Protein AF-A0A813DG06-F1 (afdb_monomer)

Organism: Polarella glacialis (NCBI:txid89957)

Secondary structure (DSSP, 8-state):
-----SHHHHHHHHHHHHHHHHHHHHHHHHHHHHT-GGGS-HHHHHHHHTHHHHHHHHHHHHHHHHH-----S----S-------------------------PPP----HHHHHHHHHHHHHHHHHHHHHHHHHHHTS-------

Solvent-accessible surface area (backbone atoms only — not comparable to full-atom values): 9527 Å² total; per-residue (Å²): 142,89,87,87,78,77,72,63,62,61,56,46,53,53,44,51,54,48,42,54,52,46,52,51,51,49,53,50,36,50,59,46,52,76,72,39,66,89,80,46,54,73,71,55,44,51,51,49,67,41,43,67,57,51,55,49,51,40,53,51,43,52,52,29,62,74,67,74,50,76,80,68,94,75,72,99,71,90,76,81,82,77,82,79,83,83,92,78,88,92,84,88,88,82,85,92,82,81,89,78,89,71,81,73,78,74,85,71,78,51,69,67,58,56,51,56,50,50,53,52,51,53,54,51,51,53,50,52,51,54,45,50,54,54,53,53,69,71,66,70,73,78,88,82,81,130

Structure (mmCIF, N/CA/C/O backbone):
data_AF-A0A813DG06-F1
#
_entry.id   AF-A0A813DG06-F1
#
loop_
_atom_site.group_PDB
_atom_site.id
_atom_site.type_symbol
_atom_site.label_atom_id
_atom_site.label_alt_id
_atom_site.label_comp_id
_atom_site.label_asym_id
_atom_site.label_entity_id
_atom_site.label_seq_id
_atom_site.pdbx_PDB_ins_code
_atom_site.Cartn_x
_atom_site.Cartn_y
_atom_site.Cartn_z
_atom_site.occupancy
_atom_site.B_iso_or_equiv
_atom_site.auth_seq_id
_atom_site.auth_comp_id
_atom_site.auth_asym_id
_atom_site.auth_atom_id
_atom_site.pdbx_PDB_model_num
ATOM 1 N N . MET A 1 1 ? 25.074 1.680 -36.022 1.00 39.75 1 MET A N 1
ATOM 2 C CA . MET A 1 1 ? 23.662 1.546 -35.608 1.00 39.75 1 MET A CA 1
ATOM 3 C C . MET A 1 1 ? 23.637 0.815 -34.276 1.00 39.75 1 MET A C 1
ATOM 5 O O . MET A 1 1 ? 23.854 -0.385 -34.266 1.00 39.75 1 MET A O 1
ATOM 9 N N . ALA A 1 2 ? 23.505 1.534 -33.162 1.00 55.31 2 ALA A N 1
ATOM 10 C CA . ALA A 1 2 ? 23.356 0.944 -31.829 1.00 55.31 2 ALA A CA 1
ATOM 11 C C . ALA A 1 2 ? 22.708 1.982 -30.901 1.00 55.31 2 ALA A C 1
ATOM 13 O O . ALA A 1 2 ? 23.395 2.685 -30.170 1.00 55.31 2 ALA A O 1
ATOM 14 N N . VAL A 1 3 ? 21.386 2.128 -30.992 1.00 54.62 3 VAL A N 1
ATOM 15 C CA . VAL A 1 3 ? 20.582 2.902 -30.033 1.00 54.62 3 VAL A CA 1
ATOM 16 C C . VAL A 1 3 ? 19.292 2.121 -29.801 1.00 54.62 3 VAL A C 1
ATOM 18 O O . VAL A 1 3 ? 18.276 2.419 -30.410 1.00 54.62 3 VAL A O 1
ATOM 21 N N . GLU A 1 4 ? 19.334 1.065 -28.983 1.00 54.94 4 GLU A N 1
ATOM 22 C CA . GLU A 1 4 ? 18.114 0.286 -28.702 1.00 54.94 4 GLU A CA 1
ATOM 23 C C . GLU A 1 4 ? 18.060 -0.350 -27.299 1.00 54.94 4 GLU A C 1
ATOM 25 O O . GLU A 1 4 ? 17.493 -1.420 -27.122 1.00 54.94 4 GLU A O 1
ATOM 30 N N . GLN A 1 5 ? 18.635 0.284 -26.264 1.00 52.06 5 GLN A N 1
ATOM 31 C CA . GLN A 1 5 ? 18.607 -0.284 -24.896 1.00 52.06 5 GLN A CA 1
ATOM 32 C C . GLN A 1 5 ? 18.259 0.674 -23.739 1.00 52.06 5 GLN A C 1
ATOM 34 O O . GLN A 1 5 ? 18.439 0.307 -22.583 1.00 52.06 5 GLN A O 1
ATOM 39 N N . GLN A 1 6 ? 17.699 1.866 -23.975 1.00 52.16 6 GLN A N 1
ATOM 40 C CA . GLN A 1 6 ? 17.366 2.784 -22.863 1.00 52.16 6 GLN A CA 1
ATOM 41 C C . GLN A 1 6 ? 15.916 2.721 -22.340 1.00 52.16 6 GLN A C 1
ATOM 43 O O . GLN A 1 6 ? 15.634 3.288 -21.289 1.00 52.16 6 GLN A O 1
ATOM 48 N N . ASN A 1 7 ? 15.002 1.971 -22.968 1.00 55.69 7 ASN A N 1
ATOM 49 C CA . ASN A 1 7 ? 13.592 1.938 -22.534 1.00 55.69 7 ASN A CA 1
ATOM 50 C C . ASN A 1 7 ? 13.269 0.959 -21.386 1.00 55.69 7 ASN A C 1
ATOM 52 O O . ASN A 1 7 ? 12.147 0.968 -20.883 1.00 55.69 7 ASN A O 1
ATOM 56 N N . GLY A 1 8 ? 14.216 0.121 -20.950 1.00 57.25 8 GLY A N 1
ATOM 57 C CA . GLY A 1 8 ? 13.973 -0.841 -19.867 1.00 57.25 8 GLY A CA 1
ATOM 58 C C . GLY A 1 8 ? 13.891 -0.197 -18.477 1.00 57.25 8 GLY A C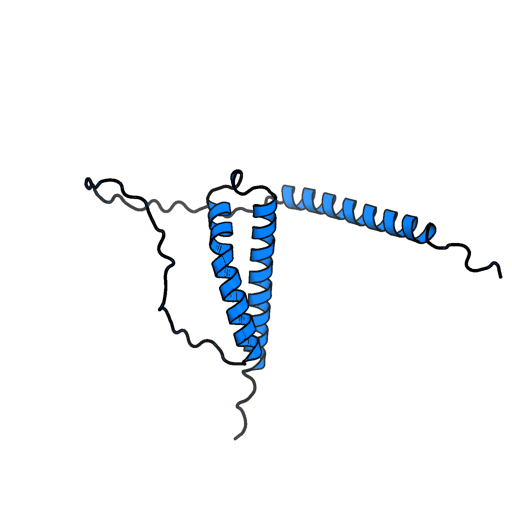 1
ATOM 59 O O . GLY A 1 8 ? 13.021 -0.552 -17.686 1.00 57.25 8 GLY A O 1
ATOM 60 N N . GLY A 1 9 ? 14.758 0.779 -18.183 1.00 62.53 9 GLY A N 1
ATOM 61 C CA . GLY A 1 9 ? 14.886 1.371 -16.842 1.00 62.53 9 GLY A CA 1
ATOM 62 C C . GLY A 1 9 ? 13.633 2.115 -16.374 1.00 62.53 9 GLY A C 1
ATOM 63 O O . GLY A 1 9 ? 13.136 1.850 -15.280 1.00 62.53 9 GLY A O 1
ATOM 64 N N . ALA A 1 10 ? 13.066 2.963 -17.237 1.00 69.00 10 ALA A N 1
ATOM 65 C CA . ALA A 1 10 ? 11.883 3.759 -16.907 1.00 69.00 10 ALA A CA 1
ATOM 66 C C . ALA A 1 10 ? 10.660 2.883 -16.574 1.00 69.00 10 ALA A C 1
ATOM 68 O O . ALA A 1 10 ? 9.955 3.143 -15.600 1.00 69.00 10 ALA A O 1
ATOM 69 N N . ALA A 1 11 ? 10.462 1.784 -17.311 1.00 75.44 11 ALA A N 1
ATOM 70 C CA . ALA A 1 11 ? 9.346 0.871 -17.078 1.00 75.44 11 ALA A CA 1
ATOM 71 C C . ALA A 1 11 ? 9.433 0.188 -15.701 1.00 75.44 11 ALA A C 1
ATOM 73 O O . ALA A 1 11 ? 8.420 0.043 -15.017 1.00 75.44 11 ALA A O 1
ATOM 74 N N . HIS A 1 12 ? 10.633 -0.203 -15.260 1.00 79.06 12 HIS A N 1
ATOM 75 C CA . HIS A 1 12 ? 10.820 -0.781 -13.927 1.00 79.06 12 HIS A CA 1
ATOM 76 C C . HIS A 1 12 ? 10.522 0.230 -12.814 1.00 79.06 12 HIS A C 1
ATOM 78 O O . HIS A 1 12 ? 9.858 -0.121 -11.837 1.00 79.06 12 HIS A O 1
ATOM 84 N N . GLU A 1 13 ? 10.945 1.484 -12.969 1.00 85.38 13 GLU A N 1
ATOM 85 C CA . GLU A 1 13 ? 10.670 2.539 -11.988 1.00 85.38 13 GLU A CA 1
ATOM 86 C C . GLU A 1 13 ? 9.175 2.876 -11.885 1.00 85.38 13 GLU A C 1
ATOM 88 O O . GLU A 1 13 ? 8.658 3.108 -10.788 1.00 85.38 13 GLU A O 1
ATOM 93 N N . GLU A 1 14 ? 8.450 2.885 -13.005 1.00 85.38 14 GLU A N 1
ATOM 94 C CA . GLU A 1 14 ? 6.998 3.093 -13.024 1.00 85.38 14 GLU A CA 1
ATOM 95 C C . GLU A 1 14 ? 6.248 1.959 -12.314 1.00 85.38 14 GLU A C 1
ATOM 97 O O . GLU A 1 14 ? 5.363 2.218 -11.492 1.00 85.38 14 GLU A O 1
ATOM 102 N N . ILE A 1 15 ? 6.646 0.706 -12.560 1.00 88.56 15 ILE A N 1
ATOM 103 C CA . ILE A 1 15 ? 6.089 -0.473 -11.883 1.00 88.56 15 ILE A CA 1
ATOM 104 C C . ILE A 1 15 ? 6.320 -0.381 -10.371 1.00 88.56 15 ILE A C 1
ATOM 106 O O . ILE A 1 15 ? 5.392 -0.581 -9.591 1.00 88.56 15 ILE A O 1
ATOM 110 N N . GLU A 1 16 ? 7.527 -0.020 -9.929 1.00 89.50 16 GLU A N 1
ATOM 111 C CA . GLU A 1 16 ? 7.825 0.136 -8.502 1.00 89.50 16 GLU A CA 1
ATOM 112 C C . GLU A 1 16 ? 6.994 1.232 -7.834 1.00 89.50 16 GLU A C 1
ATOM 114 O O . GLU A 1 16 ? 6.511 1.053 -6.712 1.00 89.50 16 GLU A O 1
ATOM 119 N N . LYS A 1 17 ? 6.819 2.377 -8.505 1.00 92.38 17 LYS A N 1
ATOM 120 C CA . LYS A 1 17 ? 5.961 3.463 -8.013 1.00 92.38 17 LYS A CA 1
ATOM 121 C C . LYS A 1 17 ? 4.516 2.984 -7.872 1.00 92.38 17 LYS A C 1
ATOM 123 O O . LYS A 1 17 ? 3.881 3.266 -6.854 1.00 92.38 17 LYS A O 1
ATOM 128 N N . ARG A 1 18 ? 4.026 2.207 -8.841 1.00 91.19 18 ARG A N 1
ATOM 129 C CA . ARG A 1 18 ? 2.671 1.644 -8.838 1.00 91.19 18 ARG A CA 1
ATOM 130 C C . ARG A 1 18 ? 2.481 0.606 -7.731 1.00 91.19 18 ARG A C 1
ATOM 132 O O . ARG A 1 18 ? 1.536 0.733 -6.958 1.00 91.19 18 ARG A O 1
ATOM 139 N N . ILE A 1 19 ? 3.430 -0.316 -7.546 1.00 93.75 19 ILE A N 1
ATOM 140 C CA . ILE A 1 19 ? 3.442 -1.271 -6.421 1.00 93.75 19 ILE A CA 1
ATOM 141 C C . ILE A 1 19 ? 3.409 -0.526 -5.080 1.00 93.75 19 ILE A C 1
ATOM 143 O O . ILE A 1 19 ? 2.602 -0.846 -4.209 1.00 93.75 19 ILE A O 1
ATOM 147 N N . LYS A 1 20 ? 4.239 0.513 -4.903 1.00 94.75 20 LYS A N 1
ATOM 148 C CA . LYS A 1 20 ? 4.246 1.329 -3.675 1.00 94.75 20 LYS A CA 1
ATOM 149 C C . LYS A 1 20 ? 2.894 2.005 -3.429 1.00 94.75 20 LYS A C 1
ATOM 151 O O . LYS A 1 20 ? 2.448 2.060 -2.284 1.00 94.75 20 LYS A O 1
ATOM 156 N N . ALA A 1 21 ? 2.245 2.522 -4.472 1.00 94.75 21 ALA A N 1
ATOM 157 C CA . ALA A 1 21 ? 0.923 3.135 -4.364 1.00 94.75 21 ALA A CA 1
ATOM 158 C C . ALA A 1 21 ? -0.158 2.110 -3.980 1.00 94.75 21 ALA A C 1
ATOM 160 O O . ALA A 1 21 ? -0.943 2.370 -3.068 1.00 94.75 21 ALA A O 1
ATOM 161 N N . LEU A 1 22 ? -0.162 0.932 -4.608 1.00 94.31 22 LEU A N 1
ATOM 162 C CA . LEU A 1 22 ? -1.099 -0.150 -4.291 1.00 94.31 22 LEU A CA 1
ATOM 163 C C . LEU A 1 22 ? -0.895 -0.685 -2.869 1.00 94.31 22 LEU A C 1
ATOM 165 O O . LEU A 1 22 ? -1.863 -0.826 -2.128 1.00 94.31 22 LEU A O 1
ATOM 169 N N . ASN A 1 23 ? 0.351 -0.871 -2.428 1.00 94.88 23 ASN A N 1
ATOM 170 C CA . ASN A 1 23 ? 0.656 -1.268 -1.050 1.00 94.88 23 ASN A CA 1
ATOM 171 C C . ASN A 1 23 ? 0.170 -0.237 -0.021 1.00 94.88 23 ASN A C 1
ATOM 173 O O . ASN A 1 23 ? -0.306 -0.608 1.051 1.00 94.88 23 ASN A O 1
ATOM 177 N N . LYS A 1 24 ? 0.230 1.065 -0.339 1.00 96.31 24 LYS A N 1
ATOM 178 C CA . LYS A 1 24 ? -0.371 2.100 0.519 1.00 96.31 24 LYS A CA 1
ATOM 179 C C . LYS A 1 24 ? -1.890 1.948 0.612 1.00 96.31 24 LYS A C 1
ATOM 181 O O . LYS A 1 24 ? -2.417 2.066 1.715 1.00 96.31 24 LYS A O 1
ATOM 186 N N . LYS A 1 25 ? -2.577 1.668 -0.503 1.00 93.56 25 LYS A N 1
ATOM 187 C CA . LYS A 1 25 ? -4.029 1.409 -0.510 1.00 93.56 25 LYS A CA 1
ATOM 188 C C . LYS A 1 25 ? -4.378 0.169 0.317 1.00 93.56 25 LYS A C 1
ATOM 190 O O . LYS A 1 25 ? -5.267 0.240 1.155 1.00 93.56 25 LYS A O 1
ATOM 195 N N . LEU A 1 26 ? -3.629 -0.925 0.158 1.00 94.56 26 LEU A N 1
ATOM 196 C CA . LEU A 1 26 ? -3.810 -2.144 0.956 1.00 94.56 26 LEU A CA 1
ATOM 197 C C . LEU A 1 26 ? -3.656 -1.873 2.455 1.00 94.56 26 LEU A C 1
ATOM 199 O O . LEU A 1 26 ? -4.506 -2.280 3.237 1.00 94.56 26 LEU A O 1
ATOM 203 N N . LYS A 1 27 ? -2.645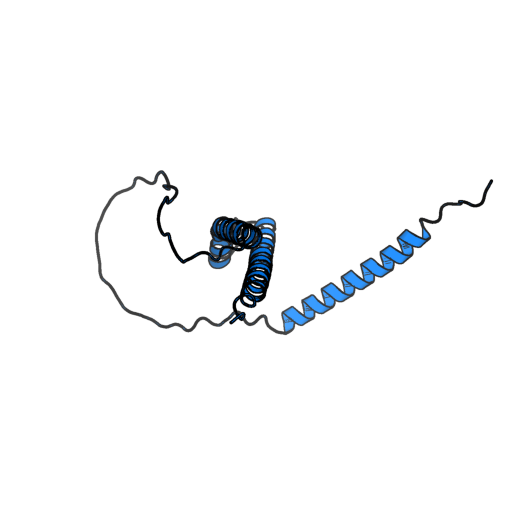 -1.096 2.854 1.00 95.69 27 LYS A N 1
ATOM 204 C CA . LYS A 1 27 ? -2.454 -0.708 4.258 1.00 95.69 27 LYS A CA 1
ATOM 205 C C . LYS A 1 27 ? -3.593 0.162 4.803 1.00 95.69 27 LYS A C 1
ATOM 207 O O . LYS A 1 27 ? -3.940 0.063 5.976 1.00 95.69 27 LYS A O 1
ATOM 212 N N . GLN A 1 28 ? -4.164 1.041 3.977 1.00 93.25 28 GLN A N 1
ATOM 213 C CA . GLN A 1 28 ? -5.348 1.816 4.364 1.00 93.25 28 GLN A CA 1
ATOM 214 C C . GLN A 1 28 ? -6.550 0.899 4.587 1.00 93.25 28 GLN A C 1
ATOM 216 O O . GLN A 1 28 ? -7.235 1.050 5.592 1.00 93.25 28 GLN A O 1
ATOM 221 N N . ILE A 1 29 ? -6.765 -0.062 3.687 1.00 92.75 29 ILE A N 1
ATOM 222 C CA . ILE A 1 29 ? -7.834 -1.056 3.792 1.00 92.75 29 ILE A CA 1
ATOM 223 C C . ILE A 1 29 ? -7.664 -1.920 5.044 1.00 92.75 29 ILE A C 1
ATOM 225 O O . ILE A 1 29 ? -8.626 -2.096 5.780 1.00 92.75 29 ILE A O 1
ATOM 229 N N . GLU A 1 30 ? -6.455 -2.399 5.342 1.00 92.88 30 GLU A N 1
ATOM 230 C CA . GLU A 1 30 ? -6.172 -3.138 6.582 1.00 92.88 30 GLU A CA 1
ATOM 231 C C . GLU A 1 30 ? -6.556 -2.315 7.816 1.00 92.88 30 GLU A C 1
ATOM 233 O O . GLU A 1 30 ? -7.300 -2.800 8.662 1.00 92.88 30 GLU A O 1
ATOM 238 N N . GLY A 1 31 ? -6.181 -1.033 7.855 1.00 91.69 31 GLY A N 1
ATOM 239 C CA . GLY A 1 31 ? -6.582 -0.137 8.940 1.00 91.69 31 GLY A CA 1
ATOM 240 C C . GLY A 1 31 ? -8.089 0.156 9.009 1.00 91.69 31 GLY A C 1
ATOM 241 O O . GLY A 1 31 ? -8.577 0.534 10.071 1.00 91.69 31 GLY A O 1
ATOM 242 N N . LEU A 1 32 ? -8.837 0.013 7.908 1.00 89.88 32 LEU A N 1
ATOM 243 C CA . LEU A 1 32 ? -10.306 0.075 7.914 1.00 89.88 32 LEU A CA 1
ATOM 244 C C . LEU A 1 32 ? -10.905 -1.232 8.448 1.00 89.88 32 LEU A C 1
ATOM 246 O O . LEU A 1 32 ? -11.835 -1.189 9.245 1.00 89.88 32 LEU A O 1
ATOM 250 N N . LYS A 1 33 ? -10.333 -2.384 8.083 1.00 88.12 33 LYS A N 1
ATOM 251 C CA . LYS A 1 33 ? -10.756 -3.699 8.587 1.00 88.12 33 LYS A CA 1
ATOM 252 C C . LYS A 1 33 ? -10.511 -3.843 10.087 1.00 88.12 33 LYS A C 1
ATOM 254 O O . LYS A 1 33 ? -11.375 -4.361 10.784 1.00 88.12 33 LYS A O 1
ATOM 259 N N . GLU A 1 34 ? -9.383 -3.338 10.590 1.00 90.06 34 GLU A N 1
ATOM 260 C CA . GLU A 1 34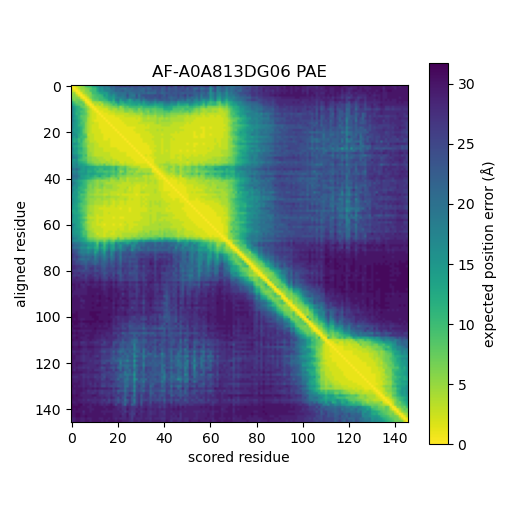 ? -9.064 -3.323 12.026 1.00 90.06 34 GLU A CA 1
ATOM 261 C C . GLU A 1 34 ? -10.061 -2.496 12.852 1.00 90.06 34 GLU A C 1
ATOM 263 O O . GLU A 1 34 ? -10.283 -2.794 14.022 1.00 90.06 34 GLU A O 1
ATOM 268 N N . LYS A 1 35 ? -10.683 -1.472 12.255 1.00 86.75 35 LYS A N 1
ATOM 269 C CA . LYS A 1 35 ? -11.712 -0.655 12.919 1.00 86.75 35 LYS A CA 1
ATOM 270 C C . LYS A 1 35 ? -13.087 -1.327 12.975 1.00 86.75 35 LYS A C 1
ATOM 272 O O . LYS A 1 35 ? -13.959 -0.821 13.672 1.00 86.75 35 LYS A O 1
ATOM 277 N N . GLY A 1 36 ? -13.263 -2.461 12.296 1.00 82.75 36 GLY A N 1
ATOM 278 C CA . GLY A 1 36 ? -14.531 -3.177 12.189 1.00 82.75 36 GLY A CA 1
ATOM 279 C C . GLY A 1 36 ? -15.244 -2.848 10.882 1.00 82.75 36 GLY A C 1
ATOM 280 O O . GLY A 1 36 ? -15.505 -1.689 10.575 1.00 82.75 36 GLY A O 1
ATOM 281 N N . THR A 1 37 ? -15.548 -3.882 10.098 1.00 78.56 37 THR A N 1
ATOM 282 C CA . THR A 1 37 ? -16.117 -3.735 8.745 1.00 78.56 37 THR A CA 1
ATOM 283 C C . THR A 1 37 ? -17.595 -3.323 8.776 1.00 78.56 37 THR A C 1
ATOM 285 O O . THR A 1 37 ? -18.098 -2.737 7.819 1.00 78.56 37 THR A O 1
ATOM 288 N N . ASP A 1 38 ? -18.259 -3.563 9.907 1.00 78.50 38 ASP A N 1
ATOM 289 C CA . ASP A 1 38 ? -19.671 -3.264 10.162 1.00 78.50 38 ASP A CA 1
ATOM 290 C C . ASP A 1 38 ? -19.943 -1.778 10.454 1.00 78.50 38 ASP A C 1
ATOM 292 O O . ASP A 1 38 ? -21.087 -1.340 10.403 1.00 78.50 38 ASP A O 1
ATOM 296 N N . GLN A 1 39 ? -18.902 -0.994 10.762 1.00 83.38 39 GLN A N 1
ATOM 297 C CA . GLN A 1 39 ? -19.000 0.449 11.046 1.00 83.38 39 GLN A CA 1
ATOM 298 C C . GLN A 1 39 ? -18.499 1.325 9.888 1.00 83.38 39 GLN A C 1
ATOM 300 O O . GLN A 1 39 ? -18.354 2.536 10.045 1.00 83.38 39 GLN A O 1
ATOM 305 N N . LEU A 1 40 ? -18.172 0.718 8.747 1.00 89.00 40 LEU A N 1
ATOM 306 C CA . LEU A 1 40 ? -17.666 1.423 7.575 1.00 89.00 40 LEU A CA 1
ATOM 307 C C . LEU A 1 40 ? -18.819 1.883 6.681 1.00 89.00 40 LEU A C 1
ATOM 309 O O . LEU A 1 40 ? -19.731 1.108 6.404 1.00 89.00 40 LEU A O 1
ATOM 313 N N . ASP A 1 41 ? -18.731 3.110 6.170 1.00 88.94 41 ASP A N 1
ATOM 314 C CA . ASP A 1 41 ? -19.618 3.606 5.117 1.00 88.94 41 ASP A CA 1
ATOM 315 C C . ASP A 1 41 ? -19.517 2.751 3.841 1.00 88.94 41 ASP A C 1
ATOM 317 O O . ASP A 1 41 ? -18.495 2.102 3.589 1.00 88.94 41 ASP A O 1
ATOM 321 N N . ALA A 1 42 ? -20.550 2.797 2.994 1.00 87.19 42 ALA A N 1
ATOM 322 C CA . ALA A 1 42 ? -20.636 1.995 1.767 1.00 87.19 42 ALA A CA 1
ATOM 323 C C . ALA A 1 42 ? -19.389 2.135 0.868 1.00 87.19 42 ALA A C 1
ATOM 325 O O . ALA A 1 42 ? -18.855 1.145 0.368 1.00 87.19 42 ALA A O 1
ATOM 326 N N . GLU A 1 43 ? -18.845 3.349 0.744 1.00 84.00 43 GLU A N 1
ATOM 327 C CA . GLU A 1 43 ? -17.624 3.605 -0.030 1.00 84.00 43 GLU A CA 1
ATOM 328 C C . GLU A 1 43 ? -16.385 2.916 0.578 1.00 84.00 43 GLU A C 1
ATOM 330 O O . GLU A 1 43 ? -15.503 2.414 -0.126 1.00 84.00 43 GLU A O 1
ATOM 335 N N . ALA A 1 44 ? -16.290 2.873 1.908 1.00 85.00 44 ALA A N 1
ATOM 336 C CA . ALA A 1 44 ? -15.192 2.207 2.596 1.00 85.00 44 ALA A CA 1
ATOM 337 C C . ALA A 1 44 ? -15.314 0.678 2.501 1.00 85.00 44 ALA A C 1
ATOM 339 O O . ALA A 1 44 ? -14.298 -0.000 2.333 1.00 85.00 44 ALA A O 1
ATOM 340 N N . GLN A 1 45 ? -16.534 0.140 2.531 1.00 87.56 45 GLN A N 1
ATOM 341 C CA . GLN A 1 45 ? -16.788 -1.280 2.287 1.00 87.56 45 GLN A CA 1
ATOM 342 C C . GLN A 1 45 ? -16.410 -1.690 0.858 1.00 87.56 45 GLN A C 1
ATOM 344 O O . GLN A 1 45 ? -15.762 -2.720 0.677 1.00 87.56 45 GLN A O 1
ATOM 349 N N . GLU A 1 46 ? -16.700 -0.863 -0.148 1.00 89.25 46 GLU A N 1
ATOM 350 C CA . GLU A 1 46 ? -16.300 -1.121 -1.538 1.00 89.25 46 GLU A CA 1
ATOM 351 C C . GLU A 1 46 ? -14.766 -1.154 -1.708 1.00 89.25 46 GLU A C 1
ATOM 353 O O . GLU A 1 46 ? -14.206 -2.015 -2.399 1.00 89.25 46 GLU A O 1
ATOM 358 N N . LYS A 1 47 ? -14.046 -0.276 -0.995 1.00 87.75 47 LYS A N 1
ATOM 359 C CA . LYS A 1 47 ? -12.572 -0.305 -0.939 1.00 87.75 47 LYS A CA 1
ATOM 360 C C . LYS A 1 47 ? -12.051 -1.588 -0.297 1.00 87.75 47 LYS A C 1
ATOM 362 O O . LYS A 1 47 ? -11.074 -2.152 -0.789 1.00 87.75 47 LYS A O 1
ATOM 367 N N . VAL A 1 48 ? -12.693 -2.059 0.774 1.00 91.25 48 VAL A N 1
ATOM 368 C CA . VAL A 1 48 ? -12.357 -3.340 1.415 1.00 91.25 48 VAL A CA 1
ATOM 369 C C . VAL A 1 48 ? -12.641 -4.509 0.469 1.00 91.25 48 VAL A C 1
ATOM 371 O O . VAL A 1 48 ? -11.795 -5.388 0.324 1.00 91.25 48 VAL A O 1
ATOM 374 N N . ALA A 1 49 ? -13.765 -4.498 -0.247 1.00 89.19 49 ALA A N 1
ATOM 375 C CA . ALA A 1 49 ? -14.083 -5.511 -1.253 1.00 89.19 49 ALA A CA 1
ATOM 376 C C . ALA A 1 49 ? -13.037 -5.548 -2.387 1.00 89.19 49 ALA A C 1
ATOM 378 O O . ALA A 1 49 ? -12.645 -6.618 -2.859 1.00 89.19 49 ALA A O 1
ATOM 379 N N . SER A 1 50 ? -12.496 -4.384 -2.758 1.00 90.19 50 SER A N 1
ATOM 380 C CA . SER A 1 50 ? -11.442 -4.244 -3.770 1.00 90.19 50 SER A CA 1
ATOM 381 C C . SER A 1 50 ? -10.050 -4.722 -3.313 1.00 90.19 50 SER A C 1
ATOM 383 O O . SER A 1 50 ? -9.138 -4.827 -4.137 1.00 90.19 50 SER A O 1
ATOM 385 N N . GLU A 1 51 ? -9.851 -5.065 -2.032 1.00 92.88 51 GLU A N 1
ATOM 386 C CA . GLU A 1 51 ? -8.571 -5.544 -1.475 1.00 92.88 51 GLU A CA 1
ATOM 387 C C . GLU A 1 51 ? -7.993 -6.723 -2.265 1.00 92.88 51 GLU A C 1
ATOM 389 O O . GLU A 1 51 ? -6.798 -6.763 -2.572 1.00 92.88 51 GLU A O 1
ATOM 394 N N . ALA A 1 52 ? -8.847 -7.687 -2.617 1.00 90.31 52 ALA A N 1
ATOM 395 C CA . ALA A 1 52 ? -8.436 -8.882 -3.341 1.00 90.31 52 ALA A CA 1
ATOM 396 C C . ALA A 1 52 ? -7.917 -8.547 -4.748 1.00 90.31 52 ALA A C 1
ATOM 398 O O . ALA A 1 52 ? -6.920 -9.125 -5.183 1.00 90.31 52 ALA A O 1
ATOM 399 N N . ALA A 1 53 ? -8.552 -7.593 -5.437 1.00 91.06 53 ALA A N 1
ATOM 400 C CA . ALA A 1 53 ? -8.121 -7.124 -6.751 1.00 91.06 53 ALA A CA 1
ATOM 401 C C . ALA A 1 53 ? -6.780 -6.380 -6.665 1.00 91.06 53 ALA A C 1
ATOM 403 O O . ALA A 1 53 ? -5.854 -6.691 -7.412 1.00 91.06 53 ALA A O 1
ATOM 404 N N . LEU A 1 54 ? -6.623 -5.487 -5.682 1.00 92.75 54 LEU A N 1
ATOM 405 C CA . LEU A 1 54 ? -5.373 -4.753 -5.461 1.00 92.75 54 LEU A CA 1
ATOM 406 C C . LEU A 1 54 ? -4.199 -5.693 -5.141 1.00 92.75 54 LEU A C 1
ATOM 408 O O . LEU A 1 54 ? -3.090 -5.483 -5.631 1.00 92.75 54 LEU A O 1
ATOM 412 N N . ARG A 1 55 ? -4.423 -6.761 -4.360 1.00 92.38 55 ARG A N 1
ATOM 413 C CA . ARG A 1 55 ? -3.393 -7.785 -4.099 1.00 92.38 55 ARG A CA 1
ATOM 414 C C . ARG A 1 55 ? -2.990 -8.556 -5.356 1.00 92.38 55 ARG A C 1
ATOM 416 O O . ARG A 1 55 ? -1.820 -8.918 -5.478 1.00 92.38 55 ARG A O 1
ATOM 423 N N . LYS A 1 56 ? -3.931 -8.835 -6.263 1.00 91.69 56 LYS A N 1
ATOM 424 C CA . LYS A 1 56 ? -3.626 -9.469 -7.557 1.00 91.69 56 LYS A CA 1
ATOM 425 C C . LYS A 1 56 ? -2.762 -8.543 -8.414 1.00 91.69 56 LYS A C 1
ATOM 427 O O . LYS A 1 56 ? -1.682 -8.964 -8.817 1.00 91.69 56 LYS A O 1
ATOM 432 N N . GLU A 1 57 ? -3.150 -7.274 -8.542 1.00 91.12 57 GLU A N 1
ATOM 433 C CA . GLU A 1 57 ? -2.402 -6.291 -9.336 1.00 91.12 57 GLU A CA 1
ATOM 434 C C . GLU A 1 57 ? -0.972 -6.094 -8.802 1.00 91.12 57 GLU A C 1
ATOM 436 O O . GLU A 1 57 ? -0.023 -6.036 -9.581 1.00 91.12 57 GLU A O 1
ATOM 441 N N . VAL A 1 58 ? -0.771 -6.077 -7.475 1.00 92.94 58 VAL A N 1
ATOM 442 C CA . VAL A 1 58 ? 0.583 -6.047 -6.884 1.00 92.94 58 VAL A CA 1
ATOM 443 C C . VAL A 1 58 ? 1.407 -7.257 -7.318 1.00 92.94 58 VAL A C 1
ATOM 445 O O . VAL A 1 58 ? 2.530 -7.075 -7.783 1.00 92.94 58 VAL A O 1
ATOM 448 N N . LYS A 1 59 ? 0.865 -8.477 -7.210 1.00 91.12 59 LYS A N 1
ATOM 449 C CA . LYS A 1 59 ? 1.584 -9.700 -7.605 1.00 91.12 59 LYS A CA 1
ATOM 450 C C . LYS A 1 59 ? 1.936 -9.704 -9.090 1.00 91.12 59 LYS A C 1
ATOM 452 O O . LYS A 1 59 ? 3.037 -10.111 -9.453 1.00 91.12 59 LYS A O 1
ATOM 457 N N . GLU A 1 60 ? 1.021 -9.252 -9.941 1.00 89.75 60 GLU A N 1
ATOM 458 C CA . GLU A 1 60 ? 1.254 -9.138 -11.381 1.00 89.75 60 GLU A CA 1
ATOM 459 C C . GLU A 1 60 ? 2.368 -8.138 -11.681 1.00 89.75 60 GLU A C 1
ATOM 461 O O . GLU A 1 60 ? 3.309 -8.467 -12.400 1.00 89.75 60 GLU A O 1
ATOM 466 N N . LEU A 1 61 ? 2.325 -6.953 -11.068 1.00 89.62 61 LEU A N 1
ATOM 467 C CA . LEU A 1 61 ? 3.364 -5.935 -11.207 1.00 89.62 61 LEU A CA 1
ATOM 468 C C . LEU A 1 61 ? 4.719 -6.406 -10.656 1.00 89.62 61 LEU A C 1
ATOM 470 O O . LEU A 1 61 ? 5.758 -6.124 -11.251 1.00 89.62 61 LEU A O 1
ATOM 474 N N . GLU A 1 62 ? 4.746 -7.156 -9.555 1.00 89.88 62 GLU A N 1
ATOM 475 C CA . GLU A 1 62 ? 5.975 -7.753 -9.019 1.00 89.88 62 GLU A CA 1
ATOM 476 C C . GLU A 1 62 ? 6.558 -8.813 -9.962 1.00 89.88 62 GLU A C 1
ATOM 478 O O . GLU A 1 62 ? 7.765 -8.813 -10.228 1.00 89.88 62 GLU A O 1
ATOM 483 N N . ALA A 1 63 ? 5.714 -9.681 -10.524 1.00 87.44 63 ALA A N 1
ATOM 484 C CA . ALA A 1 63 ? 6.124 -10.656 -11.531 1.00 87.44 63 ALA A CA 1
ATOM 485 C C . ALA A 1 63 ? 6.638 -9.962 -12.802 1.00 87.44 63 ALA A C 1
ATOM 487 O O . ALA A 1 63 ? 7.665 -10.346 -13.362 1.00 87.44 63 ALA A O 1
ATOM 488 N N . GLN A 1 64 ? 5.971 -8.887 -13.215 1.00 84.44 64 GLN A N 1
ATOM 489 C CA . GLN A 1 64 ? 6.349 -8.066 -14.355 1.00 84.44 64 GLN A CA 1
ATOM 490 C C . GLN A 1 64 ? 7.710 -7.396 -14.140 1.00 84.44 64 GLN A C 1
ATOM 492 O O . GLN A 1 64 ? 8.570 -7.416 -15.024 1.00 84.44 64 GLN A O 1
ATOM 497 N N . LYS A 1 65 ? 7.934 -6.850 -12.940 1.00 86.81 65 LYS A N 1
ATOM 498 C CA . LYS A 1 65 ? 9.219 -6.286 -12.529 1.00 86.81 65 LYS A CA 1
ATOM 499 C C . LYS A 1 65 ? 10.325 -7.337 -12.585 1.00 86.81 65 LYS A C 1
ATOM 501 O O . LYS A 1 65 ? 11.432 -7.013 -12.997 1.00 86.81 65 LYS A O 1
ATOM 506 N N . LYS A 1 66 ? 10.044 -8.580 -12.186 1.00 84.50 66 LYS A N 1
ATOM 507 C CA . LYS A 1 66 ? 11.030 -9.669 -12.198 1.00 84.50 66 LYS A CA 1
ATOM 508 C C . LYS A 1 66 ? 11.349 -10.162 -13.612 1.00 84.50 66 LYS A C 1
ATOM 510 O O . LYS A 1 66 ? 12.503 -10.456 -13.903 1.00 84.50 66 LYS A O 1
ATOM 515 N N . ASN A 1 67 ? 10.346 -10.227 -14.484 1.00 80.81 67 ASN A N 1
ATOM 516 C CA . ASN A 1 67 ? 10.488 -10.807 -15.820 1.00 80.81 67 ASN A CA 1
ATOM 517 C C . ASN A 1 67 ? 10.828 -9.772 -16.907 1.00 80.81 67 ASN A C 1
ATOM 519 O O . ASN A 1 67 ? 10.992 -10.151 -18.064 1.00 80.81 67 ASN A O 1
ATOM 523 N N . GLY A 1 68 ? 10.882 -8.475 -16.571 1.00 69.81 68 GLY A N 1
ATOM 524 C CA . GLY A 1 68 ? 11.178 -7.381 -17.511 1.00 69.81 68 GLY A CA 1
ATOM 525 C C . GLY A 1 68 ? 10.167 -7.236 -18.654 1.00 69.81 68 GLY A C 1
ATOM 526 O O . GLY A 1 68 ? 10.362 -6.440 -19.570 1.00 69.81 68 GLY A O 1
ATOM 527 N N . LYS A 1 69 ? 9.078 -8.010 -18.628 1.00 57.62 69 LYS A N 1
ATOM 528 C CA . LYS A 1 69 ? 8.116 -8.096 -19.719 1.00 57.62 69 LYS A CA 1
ATOM 529 C C . LYS A 1 69 ? 6.896 -7.272 -19.366 1.00 57.62 69 LYS A C 1
ATOM 531 O O . LYS A 1 69 ? 6.130 -7.645 -18.489 1.00 57.62 69 LYS A O 1
ATOM 536 N N . ARG A 1 70 ? 6.736 -6.137 -20.045 1.00 55.50 70 ARG A N 1
ATOM 537 C CA . ARG A 1 70 ? 5.556 -5.270 -19.950 1.00 55.50 70 ARG A CA 1
ATOM 538 C C . ARG A 1 70 ? 4.291 -6.074 -20.290 1.00 55.50 70 ARG A C 1
ATOM 540 O O . ARG A 1 70 ? 4.359 -6.869 -21.232 1.00 55.50 70 ARG A O 1
ATOM 547 N N . PRO A 1 71 ? 3.155 -5.910 -19.582 1.00 55.84 71 PRO A N 1
ATOM 548 C CA . PRO A 1 71 ? 1.946 -6.606 -19.947 1.00 55.84 71 PRO A CA 1
ATOM 549 C C . PRO A 1 71 ? 1.454 -5.871 -21.190 1.00 55.84 71 PRO A C 1
ATOM 551 O O . PRO A 1 71 ? 1.028 -4.715 -21.134 1.00 55.84 71 PRO A O 1
ATOM 554 N N . ALA A 1 72 ? 1.594 -6.509 -22.347 1.00 48.78 72 ALA A N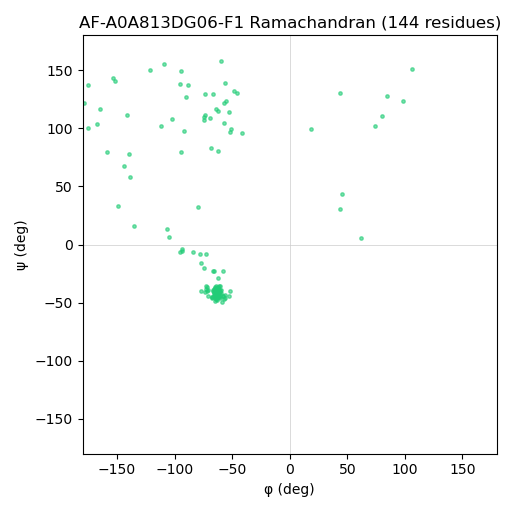 1
ATOM 555 C CA . ALA A 1 72 ? 0.707 -6.180 -23.443 1.00 48.78 72 ALA A CA 1
ATOM 556 C C . ALA A 1 72 ? -0.704 -6.409 -22.895 1.00 48.78 72 ALA A C 1
ATOM 558 O O . ALA A 1 72 ? -0.981 -7.483 -22.370 1.00 48.78 72 ALA A O 1
ATOM 559 N N . ALA A 1 73 ? -1.539 -5.377 -22.919 1.00 52.41 73 ALA A N 1
ATOM 560 C CA . ALA A 1 73 ? -2.936 -5.465 -22.537 1.00 52.41 73 ALA A CA 1
ATOM 561 C C . ALA A 1 73 ? -3.613 -6.640 -23.277 1.00 52.41 73 ALA A C 1
ATOM 563 O O . ALA A 1 73 ? -3.912 -6.528 -24.459 1.00 52.41 73 ALA A O 1
ATOM 564 N N . ALA A 1 74 ? -3.760 -7.780 -22.597 1.00 45.84 74 ALA A N 1
ATOM 565 C CA . ALA A 1 74 ? -4.483 -8.997 -22.981 1.00 45.84 74 ALA A CA 1
ATOM 566 C C . ALA A 1 74 ? -4.335 -9.963 -21.787 1.00 45.84 74 ALA A C 1
ATOM 568 O O . ALA A 1 74 ? -3.212 -10.249 -21.391 1.00 45.84 74 ALA A O 1
ATOM 569 N N . ALA A 1 75 ? -5.352 -10.487 -21.112 1.00 45.16 75 ALA A N 1
ATOM 570 C CA . ALA A 1 75 ? -6.781 -10.632 -21.357 1.00 45.16 75 ALA A CA 1
ATOM 571 C C . ALA A 1 75 ? -7.449 -10.686 -19.955 1.00 45.16 75 ALA A C 1
ATOM 573 O O . ALA A 1 75 ? -6.844 -11.196 -19.023 1.00 45.16 75 ALA A O 1
ATOM 574 N N . ALA A 1 76 ? -8.626 -10.143 -19.648 1.00 51.88 76 ALA A N 1
ATOM 575 C CA . ALA A 1 76 ? -9.896 -10.269 -20.354 1.00 51.88 76 ALA A CA 1
ATOM 576 C C . ALA A 1 76 ? -10.220 -11.716 -20.778 1.00 51.88 76 ALA A C 1
ATOM 578 O O . ALA A 1 76 ? -10.624 -11.927 -21.913 1.00 51.88 76 ALA A O 1
ATOM 579 N N . ALA A 1 77 ? -10.006 -12.707 -19.899 1.00 49.72 77 ALA A N 1
ATOM 580 C CA . ALA A 1 77 ? -10.773 -13.962 -19.849 1.00 49.72 77 ALA A CA 1
ATOM 581 C C . ALA A 1 77 ? -10.355 -14.832 -18.644 1.00 49.72 77 ALA 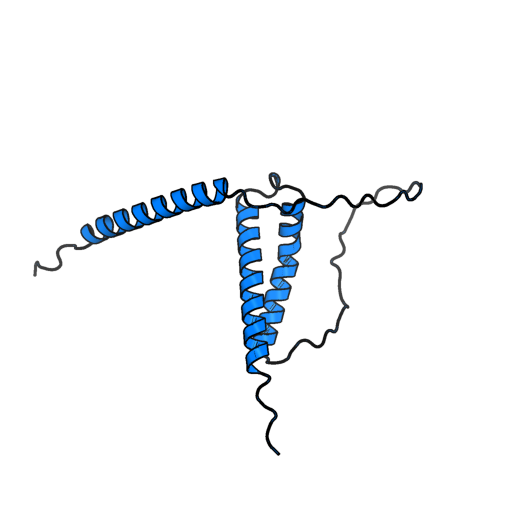A C 1
ATOM 583 O O . ALA A 1 77 ? -9.163 -15.028 -18.427 1.00 49.72 77 ALA A O 1
ATOM 584 N N . ALA A 1 78 ? -11.364 -15.410 -17.974 1.00 43.16 78 ALA A N 1
ATOM 585 C CA . ALA A 1 78 ? -11.330 -16.517 -17.000 1.00 43.16 78 ALA A CA 1
ATOM 586 C C . ALA A 1 78 ? -10.920 -16.162 -15.547 1.00 43.16 78 ALA A C 1
ATOM 588 O O . ALA A 1 78 ? -9.768 -15.864 -15.270 1.00 43.16 78 ALA A O 1
ATOM 589 N N . GLU A 1 79 ? -11.776 -16.185 -14.521 1.00 45.31 79 GLU A N 1
ATOM 590 C CA . GLU A 1 79 ? -13.178 -16.594 -14.367 1.00 45.31 79 GLU A CA 1
ATOM 591 C C . GLU A 1 79 ? -13.785 -15.758 -13.216 1.00 45.31 79 GLU A C 1
ATOM 593 O O . GLU A 1 79 ? -13.094 -15.511 -12.218 1.00 45.31 79 GLU A O 1
ATOM 598 N N . PRO A 1 80 ? -15.042 -15.287 -13.315 1.00 55.69 80 PRO A N 1
ATOM 599 C CA . PRO A 1 80 ? -15.733 -14.706 -12.169 1.00 55.69 80 PRO A CA 1
ATOM 600 C C . PRO A 1 80 ? -15.989 -15.814 -11.130 1.00 55.69 80 PRO A C 1
ATOM 602 O O . PRO A 1 80 ? -16.519 -16.863 -11.502 1.00 55.69 80 PRO A O 1
ATOM 605 N N . PRO A 1 81 ? -15.650 -15.634 -9.837 1.00 59.56 81 PRO A N 1
ATOM 606 C CA . PRO A 1 81 ? -16.156 -16.533 -8.813 1.00 59.56 81 PRO A CA 1
ATOM 607 C C . PRO A 1 81 ? -17.676 -16.390 -8.807 1.00 59.56 81 PRO A C 1
ATOM 609 O O . PRO A 1 81 ? -18.206 -15.316 -8.534 1.00 59.56 81 PRO A O 1
ATOM 612 N N . THR A 1 82 ? -18.361 -17.468 -9.162 1.00 46.28 82 THR A N 1
ATOM 613 C CA . THR A 1 82 ? -19.806 -17.621 -9.032 1.00 46.28 82 THR A CA 1
ATOM 614 C C . THR A 1 82 ? -20.225 -17.302 -7.591 1.00 46.28 82 THR A C 1
ATOM 616 O O . THR A 1 82 ? -19.844 -18.063 -6.694 1.00 46.28 82 THR A O 1
ATOM 619 N N . PRO A 1 83 ? -20.996 -16.231 -7.313 1.00 57.12 83 PRO A N 1
ATOM 620 C CA . PRO A 1 83 ? -21.747 -16.164 -6.073 1.00 57.12 83 PRO A CA 1
ATOM 621 C C . PRO A 1 83 ? -22.852 -17.218 -6.170 1.00 57.12 83 PRO A C 1
ATOM 623 O O . PRO A 1 83 ? -23.776 -17.122 -6.977 1.00 57.12 83 PRO A O 1
ATOM 626 N N . VAL A 1 84 ? -22.695 -18.284 -5.397 1.00 53.97 84 VAL A N 1
ATOM 627 C CA . VAL A 1 84 ? -23.727 -19.298 -5.221 1.00 53.97 84 VAL A CA 1
ATOM 628 C C . VAL A 1 84 ? -24.813 -18.698 -4.323 1.00 53.97 84 VAL A C 1
ATOM 630 O O . VAL A 1 84 ? -24.499 -18.211 -3.242 1.00 53.97 84 VAL A O 1
ATOM 633 N N . ALA A 1 85 ? -26.061 -18.810 -4.784 1.00 56.53 85 ALA A N 1
ATOM 634 C CA . ALA A 1 85 ? -27.317 -18.703 -4.038 1.00 56.53 85 ALA A CA 1
ATOM 635 C C . ALA A 1 85 ? -27.784 -17.309 -3.572 1.00 56.53 85 ALA A C 1
ATOM 637 O O . ALA A 1 85 ? -27.402 -16.850 -2.504 1.00 56.53 85 ALA A O 1
ATOM 638 N N . VAL A 1 86 ? -28.756 -16.743 -4.303 1.00 52.91 86 VAL A N 1
ATOM 639 C CA . VAL A 1 86 ? -30.096 -16.450 -3.753 1.00 52.91 86 VAL A CA 1
ATOM 640 C C . VAL A 1 86 ? -31.129 -16.758 -4.843 1.00 52.91 86 VAL A C 1
ATOM 642 O O . VAL A 1 86 ? -31.182 -16.118 -5.890 1.00 52.91 86 VAL A O 1
ATOM 645 N N . GLU A 1 87 ? -31.903 -17.804 -4.586 1.00 53.09 87 GLU A N 1
ATOM 646 C CA . GLU A 1 87 ? -33.212 -18.082 -5.163 1.00 53.09 87 GLU A CA 1
ATOM 647 C C . GLU A 1 87 ? -34.216 -17.114 -4.521 1.00 53.09 87 GLU A C 1
ATOM 649 O O . GLU A 1 87 ? -34.457 -17.247 -3.329 1.00 53.09 87 GLU A O 1
ATOM 654 N N . GLU A 1 88 ? -34.772 -16.149 -5.265 1.00 45.44 88 GLU A N 1
ATOM 655 C CA . GLU A 1 88 ? -36.144 -15.654 -5.045 1.00 45.44 88 GLU A CA 1
ATOM 656 C C . GLU A 1 88 ? -36.658 -14.834 -6.253 1.00 45.44 88 GLU A C 1
ATOM 658 O O . GLU A 1 88 ? -36.099 -13.804 -6.610 1.00 45.44 88 GLU A O 1
ATOM 663 N N . ALA A 1 89 ? -37.713 -15.370 -6.876 1.00 53.50 89 ALA A N 1
ATOM 664 C CA . ALA A 1 89 ? -38.844 -14.752 -7.588 1.00 53.50 89 ALA A CA 1
ATOM 665 C C . ALA A 1 89 ? -38.671 -13.561 -8.586 1.00 53.50 89 ALA A C 1
ATOM 667 O O . ALA A 1 89 ? -38.158 -12.500 -8.243 1.00 53.50 89 ALA A O 1
ATOM 668 N N . PRO A 1 90 ? -39.253 -13.670 -9.805 1.00 62.03 90 PRO A N 1
ATOM 669 C CA . PRO A 1 90 ? -39.340 -12.599 -10.799 1.00 62.03 90 PRO A CA 1
ATOM 670 C C . PRO A 1 90 ? -40.672 -11.824 -10.726 1.00 62.03 90 PRO A C 1
ATOM 672 O O . PRO A 1 90 ? -41.732 -12.439 -10.657 1.00 62.03 90 PRO A O 1
ATOM 675 N N . ALA A 1 91 ? -40.631 -10.492 -10.842 1.00 51.81 91 ALA A N 1
ATOM 676 C CA . ALA A 1 91 ? -41.704 -9.637 -11.389 1.00 51.81 91 ALA A CA 1
ATOM 677 C C . ALA A 1 91 ? -41.191 -8.182 -11.458 1.00 51.81 91 ALA A C 1
ATOM 679 O O . ALA A 1 91 ? -41.019 -7.548 -10.428 1.00 51.81 91 ALA A O 1
ATOM 680 N N . ALA A 1 92 ? -40.760 -7.683 -12.617 1.00 61.72 92 ALA A N 1
ATOM 681 C CA . ALA A 1 92 ? -41.572 -6.936 -13.593 1.00 61.72 92 ALA A CA 1
ATOM 682 C C . ALA A 1 92 ? -41.224 -5.417 -13.556 1.00 61.72 92 ALA A C 1
ATOM 684 O O . ALA A 1 92 ? -40.718 -4.951 -12.541 1.00 61.72 92 ALA A O 1
ATOM 685 N N . PRO A 1 93 ? -41.371 -4.689 -14.683 1.00 67.25 93 PRO A N 1
ATOM 686 C CA . PRO A 1 93 ? -40.492 -3.585 -15.098 1.00 67.25 93 PRO A CA 1
ATOM 687 C C . PRO A 1 93 ? -41.140 -2.190 -15.007 1.00 67.25 93 PRO A C 1
ATOM 689 O O . PRO A 1 93 ? -42.344 -2.093 -15.186 1.00 67.25 93 PRO A O 1
ATOM 692 N N . GLU A 1 94 ? -40.342 -1.126 -14.860 1.00 47.22 94 GLU A N 1
ATOM 693 C CA . GLU A 1 94 ? -40.676 0.270 -15.234 1.00 47.22 94 GLU A CA 1
ATOM 694 C C . GLU A 1 94 ? -39.373 1.098 -15.195 1.00 47.22 94 GLU A C 1
ATOM 696 O O . GLU A 1 94 ? -38.661 1.103 -14.198 1.00 47.22 94 GLU A O 1
ATOM 701 N N . GLU A 1 95 ? -38.820 1.407 -16.366 1.00 52.78 95 GLU A N 1
ATOM 702 C CA . GLU A 1 95 ? -38.764 2.737 -17.004 1.00 52.78 95 GLU A CA 1
ATOM 703 C C . GLU A 1 95 ? -37.589 3.637 -16.544 1.00 52.78 95 GLU A C 1
ATOM 705 O O . GLU A 1 95 ? -37.353 3.804 -15.349 1.00 52.78 95 GLU A O 1
ATOM 710 N N . PRO A 1 96 ? -36.792 4.181 -17.492 1.00 65.88 96 PRO A N 1
ATOM 711 C CA . PRO A 1 96 ? -35.591 4.952 -17.199 1.00 65.88 96 PRO A CA 1
ATOM 712 C C . PRO A 1 96 ? -35.908 6.444 -17.052 1.00 65.88 96 PRO A C 1
ATOM 714 O O . PRO A 1 96 ? -36.414 7.062 -17.986 1.00 65.88 96 PRO A O 1
ATOM 717 N N . GLU A 1 97 ? -35.501 7.050 -15.935 1.00 53.91 97 GLU A N 1
ATOM 718 C CA . GLU A 1 97 ? -35.471 8.509 -15.785 1.00 53.91 97 GLU A CA 1
ATOM 719 C C . GLU A 1 97 ? -34.056 9.034 -15.463 1.00 53.91 97 GLU A C 1
ATOM 721 O O . GLU A 1 97 ? -33.212 8.300 -14.939 1.00 53.91 97 GLU A O 1
ATOM 726 N N . PRO A 1 98 ? -33.743 10.272 -15.890 1.00 58.53 98 PRO A N 1
ATOM 727 C CA . PRO A 1 98 ? -32.414 10.667 -16.336 1.00 58.53 98 PRO A CA 1
ATOM 728 C C . PRO A 1 98 ? -31.538 11.302 -15.247 1.00 58.53 98 PRO A C 1
ATOM 730 O O . PRO A 1 98 ? -32.004 12.021 -14.372 1.00 58.53 98 PRO A O 1
ATOM 733 N N . VAL A 1 99 ? -30.230 11.072 -15.401 1.00 57.41 99 VAL A N 1
ATOM 734 C CA . VAL A 1 99 ? -29.099 11.989 -15.165 1.00 57.41 99 VAL A CA 1
ATOM 735 C C . VAL A 1 99 ? -29.398 13.215 -14.285 1.00 57.41 99 VAL A C 1
ATOM 737 O O . VAL A 1 99 ? -29.820 14.260 -14.779 1.00 57.41 99 VAL A O 1
ATOM 740 N N . VAL A 1 100 ? -29.022 13.133 -13.007 1.00 51.56 100 VAL A N 1
ATOM 741 C CA . VAL A 1 100 ? -28.604 14.313 -12.239 1.00 51.56 100 VAL A CA 1
ATOM 742 C C . VAL A 1 100 ? -27.117 14.166 -11.955 1.00 51.56 100 VAL A C 1
ATOM 744 O O . VAL A 1 100 ? -26.674 13.387 -11.115 1.00 51.56 100 VAL A O 1
ATOM 747 N N . GLU A 1 101 ? -26.354 14.909 -12.747 1.00 55.38 101 GLU A N 1
ATOM 748 C CA . GLU A 1 101 ? -24.947 15.229 -12.562 1.00 55.38 101 GLU A CA 1
ATOM 749 C C . GLU A 1 101 ? -24.789 16.031 -11.261 1.00 55.38 101 GLU A C 1
ATOM 751 O O . GLU A 1 101 ? -24.724 17.258 -11.262 1.00 55.38 101 GLU A O 1
ATOM 756 N N . GLU A 1 102 ? -24.776 15.339 -10.121 1.00 49.09 102 GLU A N 1
ATOM 757 C CA . GLU A 1 102 ? -24.403 15.937 -8.844 1.00 49.09 102 GLU A CA 1
ATOM 758 C C . GLU A 1 102 ? -22.904 15.738 -8.630 1.00 49.09 102 GLU A C 1
ATOM 760 O O . GLU A 1 102 ? -22.407 14.680 -8.244 1.00 49.09 102 GLU A O 1
ATOM 765 N N . LYS A 1 103 ? -22.179 16.802 -8.966 1.00 52.62 103 LYS A N 1
ATOM 766 C CA . LYS A 1 103 ? -20.788 17.080 -8.626 1.00 52.62 103 LYS A CA 1
ATOM 767 C C . LYS A 1 103 ? -20.500 16.688 -7.171 1.00 52.62 103 LYS A C 1
ATOM 769 O O . LYS A 1 103 ? -20.735 17.473 -6.255 1.00 52.62 103 LYS A O 1
ATOM 774 N N . ALA A 1 104 ? -19.965 15.484 -6.988 1.00 47.19 104 ALA A N 1
ATOM 775 C CA . ALA A 1 104 ? -19.479 15.001 -5.707 1.00 47.19 104 ALA A CA 1
ATOM 776 C C . ALA A 1 104 ? -18.445 15.998 -5.149 1.00 47.19 104 ALA A C 1
ATOM 778 O O . ALA A 1 104 ? -17.466 16.304 -5.842 1.00 47.19 104 ALA A O 1
ATOM 779 N N . PRO A 1 105 ? -18.633 16.533 -3.931 1.00 52.53 105 PRO A N 1
ATOM 780 C CA . PRO A 1 105 ? -17.569 17.244 -3.250 1.00 52.53 105 PRO A CA 1
ATOM 781 C C . PRO A 1 105 ? -16.455 16.235 -2.970 1.00 52.53 105 PRO A C 1
ATOM 783 O O . PRO A 1 105 ? -16.646 15.256 -2.248 1.00 52.53 105 PRO A O 1
ATOM 786 N N . GLU A 1 106 ? -15.289 16.456 -3.576 1.00 54.34 106 GLU A N 1
ATOM 787 C CA . GLU A 1 106 ? -14.057 15.805 -3.149 1.00 54.34 106 GLU A CA 1
ATOM 788 C C . GLU A 1 106 ? -13.955 15.955 -1.621 1.00 54.34 106 GLU A C 1
ATOM 790 O O . GLU A 1 106 ? -14.166 17.064 -1.119 1.00 54.34 106 GLU A O 1
ATOM 795 N N . PRO A 1 107 ? -13.665 14.891 -0.851 1.00 55.25 107 PRO A N 1
ATOM 796 C CA . PRO A 1 107 ? -13.412 15.030 0.573 1.00 55.25 107 PRO A CA 1
ATOM 797 C C . PRO A 1 107 ? -12.086 15.777 0.753 1.00 55.25 107 PRO A C 1
ATOM 799 O O . PRO A 1 107 ? -11.020 15.181 0.933 1.00 55.25 107 PRO A O 1
ATOM 802 N N . GLU A 1 108 ? -12.145 17.107 0.677 1.00 53.28 108 GLU A N 1
ATOM 803 C CA . GLU A 1 108 ? -11.113 17.988 1.186 1.00 53.28 108 GLU A CA 1
ATOM 804 C C . GLU A 1 108 ? -10.965 17.660 2.669 1.00 53.28 108 GLU A C 1
ATOM 806 O O . GLU A 1 108 ? -11.807 17.984 3.503 1.00 53.28 108 GLU A O 1
ATOM 811 N N . LEU A 1 109 ? -9.890 16.946 3.002 1.00 51.91 109 LEU A N 1
ATOM 812 C CA . LEU A 1 109 ? -9.389 16.839 4.364 1.00 51.91 109 LEU A CA 1
ATOM 813 C C . LEU A 1 109 ? -9.226 18.266 4.898 1.00 51.91 109 LEU A C 1
ATOM 815 O O . LEU A 1 109 ? -8.207 18.904 4.611 1.00 51.91 109 LEU A O 1
ATOM 819 N N . ASN A 1 110 ? -10.233 18.739 5.638 1.00 66.31 110 ASN A N 1
ATOM 820 C CA . ASN A 1 110 ? -10.269 20.048 6.278 1.00 66.31 110 ASN A CA 1
ATOM 821 C C . ASN A 1 110 ? -8.926 20.291 6.975 1.00 66.31 110 ASN A C 1
ATOM 823 O O . ASN A 1 110 ? -8.432 19.433 7.717 1.00 66.31 110 ASN A O 1
ATOM 827 N N . ASP A 1 111 ? -8.311 21.450 6.745 1.00 72.38 111 ASP A N 1
ATOM 828 C CA . ASP A 1 111 ? -6.978 21.758 7.282 1.00 72.38 111 ASP A CA 1
ATOM 829 C C . ASP A 1 111 ? -6.913 21.666 8.815 1.00 72.38 111 ASP A C 1
ATOM 831 O O . ASP A 1 111 ? -5.868 21.350 9.392 1.00 72.38 111 ASP A O 1
ATOM 835 N N . GLU A 1 112 ? -8.063 21.798 9.477 1.00 74.44 112 GLU A N 1
ATOM 836 C CA . GLU A 1 112 ? -8.216 21.591 10.911 1.00 74.44 112 GLU A CA 1
ATOM 837 C C . GLU A 1 112 ? -7.907 20.145 11.362 1.00 74.44 112 GLU A C 1
ATOM 839 O O . GLU A 1 112 ? -7.253 19.932 12.391 1.00 74.44 112 GLU A O 1
ATOM 844 N N . GLU A 1 113 ? -8.305 19.128 10.592 1.00 75.38 113 GLU A N 1
ATOM 845 C CA . GLU A 1 113 ? -7.992 17.730 10.911 1.00 75.38 113 GLU A CA 1
ATOM 846 C C . GLU A 1 113 ? -6.511 17.410 10.687 1.00 75.38 113 GLU A C 1
ATOM 848 O O . GLU A 1 113 ? -5.893 16.690 11.486 1.00 75.38 113 GLU A O 1
ATOM 853 N N . LYS A 1 114 ? -5.899 17.993 9.646 1.00 77.56 114 LYS A N 1
ATOM 854 C CA . LYS A 1 114 ? -4.454 17.868 9.398 1.00 77.56 114 LYS A CA 1
ATOM 855 C C . LYS A 1 114 ? -3.653 18.458 10.557 1.00 77.56 114 LYS A C 1
ATOM 857 O O . LYS A 1 114 ? -2.684 17.835 11.002 1.00 77.56 114 LYS A O 1
ATOM 862 N N . GLU A 1 115 ? -4.075 19.603 11.098 1.00 83.62 115 GLU A N 1
ATOM 863 C CA . GLU A 1 115 ? -3.394 20.247 12.222 1.00 83.62 115 GLU A CA 1
ATOM 864 C C . GLU A 1 115 ? -3.503 19.428 13.521 1.00 83.62 115 GLU A C 1
ATOM 866 O O . GLU A 1 115 ? -2.492 19.187 14.195 1.00 83.62 115 GLU A O 1
ATOM 871 N N . LYS A 1 116 ? -4.700 18.928 13.862 1.00 88.69 116 LYS A N 1
ATOM 872 C CA . LYS A 1 116 ? -4.899 18.056 15.037 1.00 88.69 116 LYS A CA 1
ATOM 873 C C . LYS A 1 116 ? -4.064 16.776 14.925 1.00 88.69 116 LYS A C 1
ATOM 875 O O . LYS A 1 116 ? -3.397 16.380 15.888 1.00 88.69 116 LYS A O 1
ATOM 880 N N . ARG A 1 117 ? -4.012 16.167 13.735 1.00 84.50 117 ARG A N 1
ATOM 881 C CA . ARG A 1 117 ? -3.184 14.983 13.464 1.00 84.50 117 ARG A CA 1
ATOM 882 C C . ARG A 1 117 ? -1.690 15.289 13.577 1.00 84.50 117 ARG A C 1
ATOM 884 O O . ARG A 1 117 ? -0.966 14.509 14.195 1.00 84.50 117 ARG A O 1
ATOM 891 N N . ALA A 1 118 ? -1.228 16.427 13.058 1.00 88.75 118 ALA A N 1
ATOM 892 C CA . ALA A 1 118 ? 0.165 16.855 13.176 1.00 88.75 118 ALA A CA 1
ATOM 893 C C . ALA A 1 118 ? 0.582 17.077 14.641 1.00 88.75 118 ALA A C 1
ATOM 895 O O . ALA A 1 118 ? 1.645 16.605 15.052 1.00 88.75 118 ALA A O 1
ATOM 896 N N . LYS A 1 119 ? -0.267 17.714 15.462 1.00 93.88 119 LYS A N 1
ATOM 897 C CA . LYS A 1 119 ? -0.029 17.883 16.910 1.00 93.88 119 LYS A CA 1
ATOM 898 C C . LYS A 1 119 ? 0.035 16.533 17.633 1.00 93.88 119 LYS A C 1
ATOM 900 O O . LYS A 1 119 ? 0.944 16.307 18.434 1.00 93.88 119 LYS A O 1
ATOM 905 N N . GLY A 1 120 ? -0.870 15.609 17.304 1.00 94.50 120 GLY A N 1
ATOM 906 C CA . GLY A 1 120 ? -0.859 14.246 17.840 1.00 94.50 120 GLY A CA 1
ATOM 907 C C . GLY A 1 120 ? 0.417 13.475 17.487 1.00 94.50 120 GLY A C 1
ATOM 908 O O . GLY A 1 120 ? 1.014 12.842 18.357 1.00 94.50 120 GLY A O 1
ATOM 909 N N . ILE A 1 121 ? 0.874 13.569 16.233 1.00 92.94 121 ILE A N 1
ATOM 910 C CA . ILE A 1 121 ? 2.123 12.941 15.777 1.00 92.94 121 ILE A CA 1
ATOM 911 C C . ILE A 1 121 ? 3.329 13.542 16.508 1.00 92.94 121 ILE A C 1
ATOM 913 O O . ILE A 1 121 ? 4.137 12.785 17.041 1.00 92.94 121 ILE A O 1
ATOM 917 N N . ARG A 1 122 ? 3.432 14.876 16.616 1.00 94.06 122 ARG A N 1
ATOM 918 C CA . ARG A 1 122 ? 4.527 15.537 17.354 1.00 94.06 122 ARG A CA 1
ATOM 919 C C . ARG A 1 122 ? 4.593 15.087 18.813 1.00 94.06 122 ARG A C 1
ATOM 921 O O . ARG A 1 122 ? 5.672 14.765 19.300 1.00 94.06 122 ARG A O 1
ATOM 928 N N . LYS A 1 123 ? 3.446 14.997 19.495 1.00 97.00 123 LYS A N 1
ATOM 929 C CA . LYS A 1 123 ? 3.388 14.536 20.890 1.00 97.00 123 LYS A CA 1
ATOM 930 C C . LYS A 1 123 ? 3.853 13.083 21.035 1.00 97.00 123 LYS A C 1
ATOM 932 O O . LYS A 1 123 ? 4.608 12.780 21.953 1.00 97.00 123 LYS A O 1
ATOM 937 N N . LYS A 1 124 ? 3.443 12.199 20.118 1.00 93.50 124 LYS A N 1
ATOM 938 C CA . LYS A 1 124 ? 3.889 10.795 20.106 1.00 93.50 124 LYS A CA 1
ATOM 939 C C . LYS A 1 124 ? 5.394 10.672 19.858 1.00 93.50 124 LYS A C 1
ATOM 941 O O . LYS A 1 124 ? 6.041 9.883 20.535 1.00 93.50 124 LYS A O 1
ATOM 946 N N . LEU A 1 125 ? 5.957 11.464 18.944 1.00 93.44 125 LEU A N 1
ATOM 947 C CA . LEU A 1 125 ? 7.402 11.476 18.690 1.00 93.44 125 LEU A CA 1
ATOM 948 C C . LEU A 1 125 ? 8.195 11.930 19.923 1.00 93.44 125 LEU A C 1
ATOM 950 O O . LEU A 1 125 ? 9.133 11.242 20.313 1.00 93.44 125 LEU A O 1
ATOM 954 N N . ALA A 1 126 ? 7.757 12.997 20.596 1.00 95.00 126 ALA A N 1
ATOM 955 C CA . A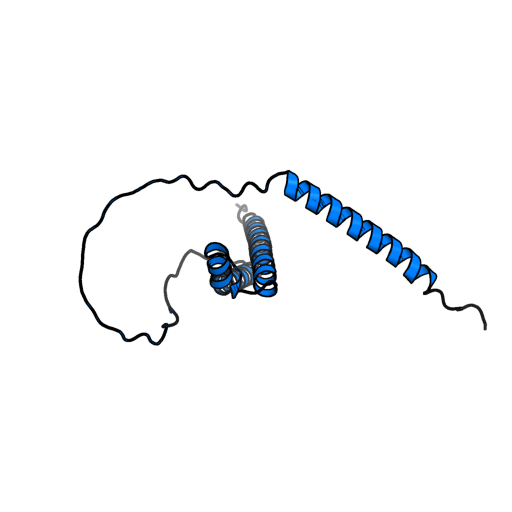LA A 1 126 ? 8.382 13.457 21.838 1.00 95.00 126 ALA A CA 1
ATOM 956 C C . ALA A 1 126 ? 8.294 12.410 22.967 1.00 95.00 126 ALA A C 1
ATOM 958 O O . ALA A 1 126 ? 9.226 12.243 23.749 1.00 95.00 126 ALA A O 1
ATOM 959 N N . GLN A 1 127 ? 7.185 11.667 23.053 1.00 94.44 127 GLN A N 1
ATOM 960 C CA . GLN A 1 127 ? 7.047 10.577 24.020 1.00 94.44 127 GLN A CA 1
ATOM 961 C C . GLN A 1 127 ? 7.999 9.410 23.717 1.00 94.44 127 GLN A C 1
ATOM 963 O O . GLN A 1 127 ? 8.576 8.856 24.648 1.00 94.44 127 GLN A O 1
ATOM 968 N N . ILE A 1 128 ? 8.190 9.056 22.4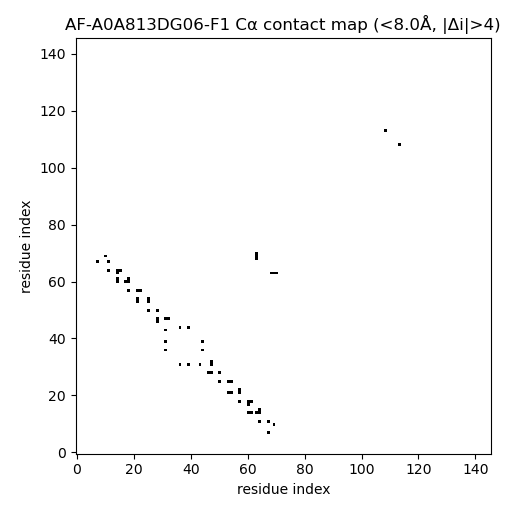40 1.00 90.88 128 ILE A N 1
ATOM 969 C CA . ILE A 1 128 ? 9.151 8.023 22.021 1.00 90.88 128 ILE A CA 1
ATOM 970 C C . ILE A 1 128 ? 10.582 8.450 22.356 1.00 90.88 128 ILE A C 1
ATOM 972 O O . ILE A 1 128 ? 11.358 7.627 22.823 1.00 90.88 128 ILE A O 1
ATOM 976 N N . GLU A 1 129 ? 10.934 9.715 22.143 1.00 91.00 129 GLU A N 1
ATOM 977 C CA . GLU A 1 129 ? 12.256 10.249 22.486 1.00 91.00 129 GLU A CA 1
ATOM 978 C C . GLU A 1 129 ? 12.504 10.211 24.001 1.00 91.00 129 GLU A C 1
ATOM 980 O O . GLU A 1 129 ? 13.525 9.694 24.448 1.00 91.00 129 GLU A O 1
ATOM 985 N N . LYS A 1 130 ? 11.509 10.618 24.799 1.00 90.81 130 LYS A N 1
ATOM 986 C CA . LYS A 1 130 ? 11.563 10.537 26.266 1.00 90.81 130 LYS A CA 1
ATOM 987 C C . LYS A 1 130 ? 11.679 9.101 26.786 1.00 90.81 130 LYS A C 1
ATOM 989 O O . LYS A 1 130 ? 12.355 8.866 27.784 1.00 90.81 130 LYS A O 1
ATOM 994 N N . LEU A 1 131 ? 11.001 8.148 26.144 1.00 86.50 131 LEU A N 1
ATOM 995 C CA . LEU A 1 131 ? 11.125 6.729 26.481 1.00 86.50 131 LEU A CA 1
ATOM 996 C C . LEU A 1 131 ? 12.487 6.182 26.061 1.00 86.50 131 LEU A C 1
ATOM 998 O O . LEU A 1 131 ? 13.139 5.560 26.879 1.00 86.50 131 LEU A O 1
ATOM 1002 N N . LYS A 1 132 ? 12.981 6.504 24.860 1.00 87.19 132 LYS A N 1
ATOM 1003 C CA . LYS A 1 132 ? 14.324 6.101 24.421 1.00 87.19 132 LYS A CA 1
ATOM 1004 C C . LYS A 1 132 ? 15.416 6.568 25.377 1.00 87.19 132 LYS A C 1
ATOM 1006 O O . LYS A 1 132 ? 16.291 5.777 25.690 1.00 87.19 132 LYS A O 1
ATOM 1011 N N . GLU A 1 133 ? 15.363 7.808 25.855 1.00 80.00 133 GLU A N 1
ATOM 1012 C CA . GLU A 1 133 ? 16.344 8.306 26.827 1.00 80.00 133 GLU A CA 1
ATOM 1013 C C . GLU A 1 133 ? 16.236 7.568 28.171 1.00 80.00 133 GLU A C 1
ATOM 1015 O O . GLU A 1 133 ? 17.244 7.162 28.748 1.00 80.00 133 GLU A O 1
ATOM 1020 N N . LYS A 1 134 ? 15.009 7.319 28.644 1.00 79.75 134 LYS A N 1
ATOM 1021 C CA . LYS A 1 134 ? 14.761 6.640 29.921 1.00 79.75 134 LYS A CA 1
ATOM 1022 C C . LYS A 1 134 ? 15.090 5.142 29.889 1.00 79.75 134 LYS A C 1
ATOM 1024 O O . LYS A 1 134 ? 15.646 4.626 30.854 1.00 79.75 134 LYS A O 1
ATOM 1029 N N . ASP A 1 135 ? 14.762 4.458 28.799 1.00 71.31 135 ASP A N 1
ATOM 1030 C CA . ASP A 1 135 ? 15.058 3.042 28.583 1.00 71.31 135 ASP A CA 1
ATOM 1031 C C . ASP A 1 135 ? 16.559 2.834 28.347 1.00 71.31 135 ASP A C 1
ATOM 1033 O O . ASP A 1 135 ? 17.131 1.902 28.902 1.00 71.31 135 ASP A O 1
ATOM 1037 N N . PHE A 1 136 ? 17.235 3.732 27.614 1.00 67.44 136 PHE A N 1
ATOM 1038 C CA . PHE A 1 136 ? 18.689 3.661 27.427 1.00 67.44 136 PHE A CA 1
ATOM 1039 C C . PHE A 1 136 ? 19.450 3.905 28.740 1.00 67.44 136 PHE A C 1
ATOM 1041 O O . PHE A 1 136 ? 20.392 3.179 29.039 1.00 67.44 136 PHE A O 1
ATOM 1048 N N . ALA A 1 137 ? 18.995 4.844 29.577 1.00 64.69 137 ALA A N 1
ATOM 1049 C CA . ALA A 1 137 ? 19.572 5.075 30.905 1.00 64.69 137 ALA A CA 1
ATOM 1050 C C . ALA A 1 137 ? 19.364 3.902 31.884 1.00 64.69 137 ALA A C 1
ATOM 1052 O O . ALA A 1 137 ? 20.125 3.757 32.836 1.00 64.69 137 ALA A O 1
ATOM 1053 N N . SER A 1 138 ? 18.354 3.053 31.660 1.00 63.62 138 SER A N 1
ATOM 1054 C CA . SER A 1 138 ? 18.097 1.861 32.480 1.00 63.62 138 SER A CA 1
ATOM 1055 C C . SER A 1 138 ? 18.754 0.585 31.928 1.00 63.62 138 SER A C 1
ATOM 1057 O O . SER A 1 138 ? 18.684 -0.457 32.580 1.00 63.62 138 SER A O 1
ATOM 1059 N N . LEU A 1 139 ? 19.373 0.6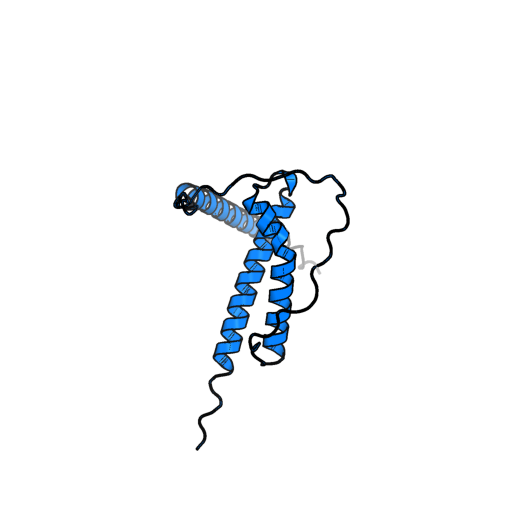60 30.742 1.00 59.75 139 LEU A N 1
ATOM 1060 C CA . LEU A 1 139 ? 20.018 -0.443 30.017 1.00 59.75 139 LEU A CA 1
ATOM 1061 C C . LEU A 1 139 ? 21.555 -0.375 30.034 1.00 59.75 139 LEU A C 1
ATOM 1063 O O . LEU A 1 139 ? 22.188 -1.146 29.316 1.00 59.75 139 LEU A O 1
ATOM 1067 N N . GLU A 1 140 ? 22.167 0.455 30.886 1.00 59.91 140 GLU A N 1
ATOM 1068 C CA . GLU A 1 140 ? 23.557 0.251 31.325 1.00 59.91 140 GLU A CA 1
ATOM 1069 C C . GLU A 1 140 ? 23.600 -0.529 32.657 1.00 59.91 140 GLU A C 1
ATOM 1071 O O . GLU A 1 140 ? 23.783 0.066 33.721 1.00 59.91 140 GLU A O 1
ATOM 1076 N N . PRO A 1 141 ? 23.446 -1.869 32.657 1.00 59.66 141 PRO A N 1
ATOM 1077 C CA . PRO A 1 141 ? 23.853 -2.672 33.792 1.00 59.66 141 PRO A CA 1
ATOM 1078 C C . PRO A 1 141 ? 25.381 -2.770 33.786 1.00 59.66 141 PRO A C 1
ATOM 1080 O O . PRO A 1 141 ? 25.967 -3.412 32.921 1.00 59.66 141 PRO A O 1
ATOM 1083 N N . GLU A 1 142 ? 26.022 -2.112 34.749 1.00 59.28 142 GLU A N 1
ATOM 1084 C CA . GLU A 1 142 ? 27.081 -2.691 35.592 1.00 59.28 142 GLU A CA 1
ATOM 1085 C C . GLU A 1 142 ? 28.180 -3.571 34.938 1.00 59.28 142 GLU A C 1
ATOM 1087 O O . GLU A 1 142 ? 28.773 -4.428 35.588 1.00 59.28 142 GLU A O 1
ATOM 1092 N N . ALA A 1 143 ? 28.565 -3.337 33.682 1.00 60.84 143 ALA A N 1
ATOM 1093 C CA . ALA A 1 143 ? 29.647 -4.077 33.021 1.00 60.84 143 ALA A CA 1
ATOM 1094 C C . ALA A 1 143 ? 31.061 -3.577 33.407 1.00 60.84 143 ALA A C 1
ATOM 1096 O O . ALA A 1 143 ? 31.991 -3.626 32.602 1.00 60.84 143 ALA A O 1
ATOM 1097 N N . LYS A 1 144 ? 31.241 -3.092 34.643 1.00 58.19 144 LYS A N 1
ATOM 1098 C CA . LYS A 1 144 ? 32.545 -2.763 35.249 1.00 58.19 144 LYS A CA 1
ATOM 1099 C C . LYS A 1 144 ? 32.598 -3.206 36.713 1.00 58.19 144 LYS A C 1
ATOM 1101 O O . LYS A 1 144 ? 32.840 -2.409 37.612 1.00 58.19 144 LYS A O 1
ATOM 1106 N N . ALA A 1 145 ? 32.390 -4.495 36.945 1.00 64.94 145 ALA A N 1
ATOM 1107 C CA . ALA A 1 145 ? 32.787 -5.150 38.186 1.00 64.94 145 ALA A CA 1
ATOM 1108 C C . ALA A 1 145 ? 33.272 -6.579 37.897 1.00 64.94 145 ALA A C 1
ATOM 1110 O O . ALA A 1 145 ? 32.620 -7.558 38.257 1.00 64.94 145 ALA A O 1
ATOM 1111 N N . LYS A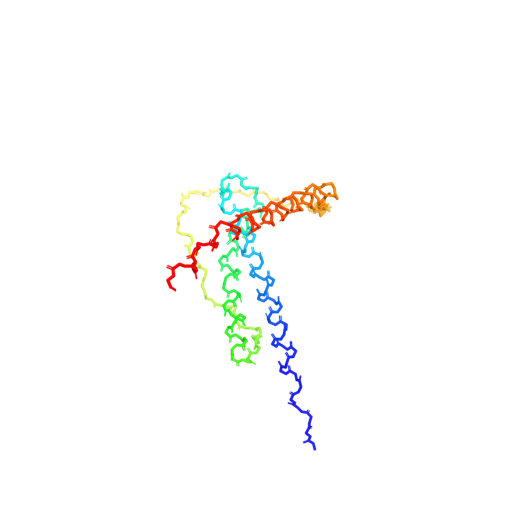 1 146 ? 34.411 -6.697 37.206 1.00 52.75 146 LYS A N 1
ATOM 1112 C CA . LYS A 1 146 ? 35.331 -7.833 37.345 1.00 52.75 146 LYS A CA 1
ATOM 1113 C C . LYS A 1 146 ? 36.707 -7.508 36.787 1.00 52.75 146 LYS A C 1
ATOM 1115 O O . LYS A 1 146 ? 36.756 -6.909 35.692 1.00 52.75 146 LYS A O 1
#

Sequence (146 aa):
MAVEQQNGGAAHEEIEKRIKALNKKLKQIEGLKEKGTDQLDAEAQEKVASEAALRKEVKELEAQKKNGKRPAAAAAAAEPPTPVAVEEAPAAPEEPEPVVEEKAPEPELNDEEKEKRAKGIRKKLAQIEKLKEKDFASLEPEAKAK

Nearest PDB structures (foldseek):
  3lss-assembly1_A  TM=8.253E-01  e=5.597E+00  Trypanosoma brucei
  8apo-assembly1_Bi  TM=4.349E-01  e=4.362E+00  Polytomella magna

Foldseek 3Di:
DDDDPDPLPVLLVVLVVLLVVLVVLLVVLVVCVVVPLVPDDPVSVVSVVCNVVSVVSNVVSVVCSVVSDDDPPDDDDDDPPDPDDDDDDDDDDDDDDDDDPDDDPDPPPPVVNVVVVVVVVVVVVVVVVVVVVVVVVVPPPDPPDD

Mean predicted aligned error: 19.13 Å

pLDDT: mean 73.94, std 17.47, range [39.75, 97.0]

Radius of gyration: 25.95 Å; Cα contacts (8 Å, |Δi|>4): 34; chains: 1; bounding box: 77×41×74 Å